Protein AF-A0A954F8S3-F1 (afdb_monomer)

Secondary structure (DSSP, 8-state):
-------------TTSSHHHHHHHHHHHHHHTT--GGG-----S-HHHHHHHHHHHHHHHHHHHH-HHHHHHHHHTT-

Structure (mmCIF, N/CA/C/O backbone):
data_AF-A0A954F8S3-F1
#
_entry.id   AF-A0A954F8S3-F1
#
loop_
_atom_site.group_PDB
_atom_site.id
_atom_site.type_symbol
_atom_site.label_atom_id
_atom_site.label_alt_id
_atom_site.label_comp_id
_atom_site.label_asym_id
_atom_site.label_entity_id
_atom_site.label_seq_id
_atom_site.pdbx_PDB_ins_code
_atom_site.Cartn_x
_atom_site.Cartn_y
_atom_site.Cartn_z
_atom_site.occupancy
_atom_site.B_iso_or_equiv
_atom_site.auth_seq_id
_atom_site.auth_comp_id
_atom_site.auth_asym_id
_atom_site.auth_atom_id
_atom_site.pdbx_PDB_model_num
ATOM 1 N N . MET A 1 1 ? -21.451 8.443 13.674 1.00 40.47 1 MET A N 1
ATOM 2 C CA . MET A 1 1 ? -20.506 7.457 13.111 1.00 40.47 1 MET A CA 1
ATOM 3 C C . MET A 1 1 ? -19.234 7.546 13.934 1.00 40.47 1 MET A C 1
ATOM 5 O O . MET A 1 1 ? -18.372 8.359 13.627 1.00 40.47 1 MET A O 1
ATOM 9 N N . GLU A 1 2 ? -19.181 6.824 15.051 1.00 40.94 2 GLU A N 1
ATOM 10 C CA . GLU A 1 2 ? -17.988 6.782 15.899 1.00 40.94 2 GLU A CA 1
ATOM 11 C C . GLU A 1 2 ? -16.932 5.917 15.213 1.00 40.94 2 GLU A C 1
ATOM 13 O O . GLU A 1 2 ? -17.047 4.694 15.159 1.00 40.94 2 GLU A O 1
ATOM 18 N N . LEU A 1 3 ? -15.911 6.564 14.657 1.00 47.66 3 LEU A N 1
ATOM 19 C CA . LEU A 1 3 ? -14.666 5.895 14.306 1.00 47.66 3 LEU A CA 1
ATOM 20 C C . LEU A 1 3 ? -13.947 5.577 15.619 1.00 47.66 3 LEU A C 1
ATOM 22 O O . LEU A 1 3 ? -13.190 6.395 16.133 1.00 47.66 3 LEU A O 1
ATOM 26 N N . HIS A 1 4 ? -14.206 4.400 16.182 1.00 48.66 4 HIS A N 1
ATOM 27 C CA . HIS A 1 4 ? -13.304 3.810 17.164 1.00 48.66 4 HIS A CA 1
ATOM 28 C C . HIS A 1 4 ? -11.988 3.481 16.437 1.00 48.66 4 HIS A C 1
ATOM 30 O O . HIS A 1 4 ? -11.845 2.401 15.867 1.00 48.66 4 HIS A O 1
ATOM 36 N N . SER A 1 5 ? -11.046 4.429 16.383 1.00 56.50 5 SER A N 1
ATOM 37 C CA . SER A 1 5 ? -9.711 4.175 15.829 1.00 56.50 5 SER A CA 1
ATOM 38 C C . SER A 1 5 ? -8.940 3.292 16.804 1.00 56.50 5 SER A C 1
ATOM 40 O O . SER A 1 5 ? -8.544 3.740 17.878 1.00 56.50 5 SER A O 1
ATOM 42 N N . LYS A 1 6 ? -8.746 2.018 16.451 1.00 74.00 6 LYS A N 1
ATOM 43 C CA . LYS A 1 6 ? -7.692 1.203 17.056 1.00 74.00 6 LYS A CA 1
ATOM 44 C C . LYS A 1 6 ? -6.368 1.620 16.430 1.00 74.00 6 LYS A C 1
ATOM 46 O O . LYS A 1 6 ? -6.064 1.231 15.302 1.00 74.00 6 LYS A O 1
ATOM 51 N N . ASP A 1 7 ? -5.570 2.371 17.175 1.00 81.25 7 ASP A N 1
ATOM 52 C CA . ASP A 1 7 ? -4.206 2.676 16.761 1.00 81.25 7 ASP A CA 1
ATOM 53 C C . ASP A 1 7 ? -3.391 1.375 16.727 1.00 81.25 7 ASP A C 1
ATOM 55 O O . ASP A 1 7 ? -3.280 0.658 17.723 1.00 81.25 7 ASP A O 1
ATOM 59 N N . THR A 1 8 ? -2.848 1.043 15.556 1.00 83.00 8 THR A N 1
ATOM 60 C CA . THR A 1 8 ? -2.072 -0.182 15.334 1.00 83.00 8 THR A CA 1
ATOM 61 C C . THR A 1 8 ? -0.623 0.182 15.040 1.00 83.00 8 THR A C 1
ATOM 63 O O . THR A 1 8 ? -0.337 0.909 14.089 1.00 83.00 8 THR A O 1
ATOM 66 N N . LEU A 1 9 ? 0.306 -0.350 15.836 1.00 84.31 9 LEU A N 1
ATOM 67 C CA . LEU A 1 9 ? 1.742 -0.222 1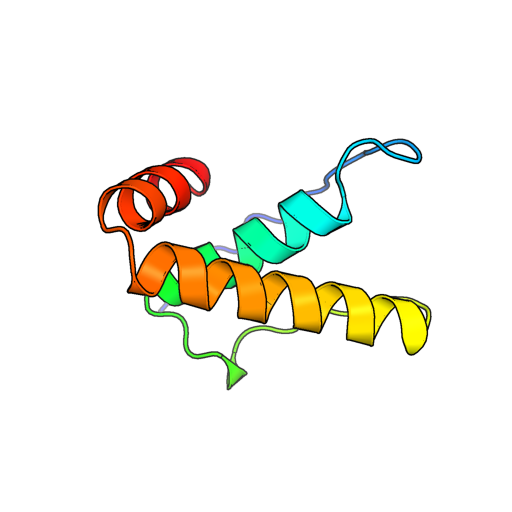5.600 1.00 84.31 9 LEU A CA 1
ATOM 68 C C . LEU A 1 9 ? 2.292 -1.525 15.019 1.00 84.31 9 LEU A C 1
ATOM 70 O O . LEU A 1 9 ? 2.315 -2.554 15.691 1.00 84.31 9 LEU A O 1
ATOM 74 N N . LEU A 1 10 ? 2.797 -1.462 13.788 1.00 81.25 10 LEU A N 1
ATOM 75 C CA . LEU A 1 10 ? 3.499 -2.574 13.159 1.00 81.25 10 LEU A CA 1
ATOM 76 C C . LEU A 1 10 ? 5.014 -2.373 13.273 1.00 81.25 10 LEU A C 1
ATOM 78 O O . LEU A 1 10 ? 5.609 -1.572 12.550 1.00 81.25 10 LEU A O 1
ATOM 82 N N . LEU A 1 11 ? 5.649 -3.139 14.158 1.00 83.62 11 LEU A N 1
ATOM 83 C CA . LEU A 1 11 ? 7.105 -3.241 14.211 1.00 83.62 11 LEU A CA 1
ATOM 84 C C . LEU A 1 11 ? 7.580 -4.227 13.146 1.00 83.62 11 LEU A C 1
ATOM 86 O O . LEU A 1 11 ? 7.143 -5.373 13.105 1.00 83.62 11 LEU A O 1
ATOM 90 N N . ALA A 1 12 ? 8.487 -3.788 12.281 1.00 79.75 12 ALA A N 1
ATOM 91 C CA . ALA A 1 12 ? 8.968 -4.617 11.190 1.00 79.75 12 ALA A CA 1
ATOM 92 C C . ALA A 1 12 ? 10.397 -4.233 10.798 1.00 79.75 12 ALA A C 1
ATOM 94 O O . ALA A 1 12 ? 10.705 -3.058 10.568 1.00 79.75 12 ALA A O 1
ATOM 95 N N . SER A 1 13 ? 11.271 -5.231 10.688 1.00 84.00 13 SER A N 1
ATOM 96 C CA . SER A 1 13 ? 12.671 -5.073 10.281 1.00 84.00 13 SER A CA 1
ATOM 97 C C . SER A 1 13 ? 12.800 -4.762 8.783 1.00 84.00 13 SER A C 1
ATOM 99 O O . SER A 1 13 ? 11.824 -4.769 8.024 1.00 84.00 13 SER A O 1
ATOM 101 N N . ALA A 1 14 ? 13.997 -4.399 8.318 1.00 80.00 14 ALA A N 1
ATOM 102 C CA . ALA A 1 14 ? 14.240 -4.223 6.885 1.00 80.00 14 ALA A CA 1
ATOM 103 C C . ALA A 1 14 ? 13.868 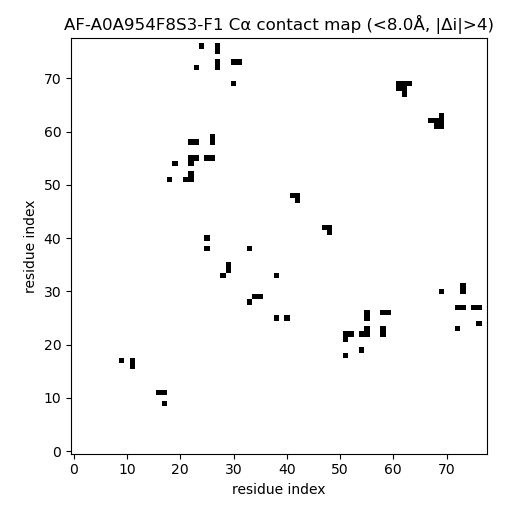-5.507 6.113 1.00 80.00 14 ALA A C 1
ATOM 105 O O . ALA A 1 14 ? 14.144 -6.608 6.575 1.00 80.00 14 ALA A O 1
ATOM 106 N N . GLY A 1 15 ? 13.193 -5.363 4.968 1.00 80.62 15 GLY A N 1
ATOM 107 C CA . GLY A 1 15 ? 12.785 -6.498 4.130 1.00 80.62 15 GLY A CA 1
ATOM 108 C C . GLY A 1 15 ? 11.583 -7.317 4.624 1.00 80.62 15 GLY A C 1
ATOM 109 O O . GLY A 1 15 ? 11.114 -8.171 3.885 1.00 80.62 15 GLY A O 1
ATOM 110 N N . THR A 1 16 ? 11.013 -7.049 5.804 1.00 78.88 16 THR A N 1
ATOM 111 C CA . THR A 1 16 ? 9.932 -7.885 6.373 1.00 78.88 16 THR A CA 1
ATOM 112 C C . THR A 1 16 ? 8.517 -7.481 5.937 1.00 78.88 16 THR A C 1
ATOM 114 O O . THR A 1 16 ? 7.560 -7.701 6.669 1.00 78.88 16 THR A O 1
ATOM 117 N N . GLY A 1 17 ? 8.360 -6.835 4.778 1.00 82.88 17 GLY A N 1
ATOM 118 C CA . GLY A 1 17 ? 7.029 -6.608 4.197 1.00 82.88 17 GLY A CA 1
ATOM 119 C C . GLY A 1 17 ? 6.230 -5.396 4.703 1.00 82.88 17 GLY A C 1
ATOM 120 O O . GLY A 1 17 ? 5.042 -5.325 4.419 1.00 82.88 17 GLY A O 1
ATOM 121 N N . LYS A 1 18 ? 6.840 -4.397 5.365 1.00 88.88 18 LYS A N 1
ATOM 122 C CA . LYS A 1 18 ? 6.142 -3.151 5.788 1.00 88.88 18 LYS A CA 1
ATOM 123 C C . LYS A 1 18 ? 5.301 -2.518 4.683 1.00 88.88 18 LYS A C 1
ATOM 125 O O . LYS A 1 18 ? 4.138 -2.191 4.883 1.00 88.88 18 LYS A O 1
ATOM 130 N N . THR A 1 19 ? 5.906 -2.360 3.509 1.00 87.19 19 THR A N 1
ATOM 131 C CA . THR A 1 19 ? 5.248 -1.753 2.352 1.00 87.19 19 THR A CA 1
ATOM 132 C C . THR A 1 19 ? 4.090 -2.614 1.859 1.00 87.19 19 THR A C 1
ATOM 134 O O . THR A 1 19 ? 3.039 -2.076 1.540 1.00 87.19 19 THR A O 1
ATOM 137 N N . TYR A 1 20 ? 4.263 -3.941 1.852 1.00 88.50 20 TYR A N 1
ATOM 138 C CA . TYR A 1 20 ? 3.215 -4.890 1.478 1.00 88.50 20 TYR A CA 1
ATOM 139 C C . TYR A 1 20 ? 2.013 -4.789 2.419 1.00 88.50 20 TYR A C 1
ATOM 141 O O . TYR A 1 20 ? 0.873 -4.706 1.970 1.00 88.50 20 TYR A O 1
ATOM 149 N N . GLN A 1 21 ? 2.273 -4.737 3.724 1.00 88.81 21 GLN A N 1
ATOM 150 C CA . GLN A 1 21 ? 1.231 -4.674 4.739 1.00 88.81 21 GLN A CA 1
ATOM 151 C C . GLN A 1 21 ? 0.488 -3.332 4.701 1.00 88.81 21 GLN A C 1
ATOM 153 O O . GLN A 1 21 ? -0.736 -3.314 4.783 1.00 88.81 21 GLN A O 1
ATOM 158 N N . LEU A 1 22 ? 1.204 -2.224 4.470 1.00 90.62 22 LEU A N 1
ATOM 159 C CA . LEU A 1 22 ? 0.595 -0.909 4.261 1.00 90.62 22 LEU A CA 1
ATOM 160 C C . LEU A 1 22 ? -0.310 -0.885 3.018 1.00 90.62 22 LEU A C 1
ATOM 162 O O . LEU A 1 22 ? -1.447 -0.430 3.109 1.00 90.62 22 LEU A O 1
ATOM 166 N N . SER A 1 23 ? 0.156 -1.394 1.870 1.00 92.81 23 SER A N 1
ATOM 167 C CA . SER A 1 23 ? -0.661 -1.425 0.647 1.00 92.81 23 SER A CA 1
ATOM 168 C C . SER A 1 23 ? -1.862 -2.363 0.773 1.00 92.81 23 SER A C 1
ATOM 170 O O . SER A 1 23 ? -2.947 -2.035 0.301 1.00 92.81 23 SER A O 1
ATOM 172 N N . ALA A 1 24 ? -1.693 -3.510 1.441 1.00 91.00 24 ALA A N 1
ATOM 173 C CA . ALA A 1 24 ? -2.782 -4.438 1.731 1.00 91.00 24 ALA A CA 1
ATOM 174 C C . ALA A 1 24 ? -3.843 -3.792 2.634 1.00 91.00 24 ALA A C 1
ATOM 176 O O . ALA A 1 24 ? -5.032 -3.891 2.342 1.00 91.00 24 ALA A O 1
ATOM 177 N N . HIS A 1 25 ? -3.414 -3.073 3.674 1.00 90.94 25 HIS A N 1
ATOM 178 C CA . HIS A 1 25 ? -4.320 -2.346 4.556 1.00 90.94 25 HIS A CA 1
ATOM 179 C C . HIS A 1 25 ? -5.085 -1.245 3.819 1.00 90.94 25 HIS A C 1
ATOM 181 O O . HIS A 1 25 ? -6.300 -1.149 3.961 1.00 90.94 25 HIS A O 1
ATOM 187 N N . PHE A 1 26 ? -4.402 -0.472 2.969 1.00 94.06 26 PHE A N 1
ATOM 188 C CA . PHE A 1 26 ? -5.045 0.556 2.153 1.00 94.06 26 PHE A CA 1
ATOM 189 C C . PHE A 1 26 ? -6.158 -0.032 1.277 1.00 94.06 26 PHE A C 1
ATOM 191 O O . PHE A 1 26 ? -7.286 0.452 1.312 1.00 94.06 26 PHE A O 1
ATOM 198 N N . VAL A 1 27 ? -5.868 -1.094 0.516 1.00 95.00 27 VAL A N 1
ATOM 199 C CA . VAL A 1 27 ? -6.870 -1.709 -0.370 1.00 95.00 27 VAL A CA 1
ATOM 200 C C . VAL A 1 27 ? -7.998 -2.359 0.424 1.00 95.00 27 VAL A C 1
ATOM 202 O O . VAL A 1 27 ? -9.155 -2.221 0.044 1.00 95.00 27 VAL A O 1
ATOM 205 N N . GLY A 1 28 ? -7.713 -3.013 1.548 1.00 92.88 28 GLY A N 1
ATOM 206 C CA . GLY A 1 28 ? -8.785 -3.601 2.344 1.00 92.88 28 GLY A CA 1
ATOM 207 C C . GLY A 1 28 ? -9.717 -2.553 2.979 1.00 92.88 28 GLY A C 1
ATOM 208 O O . GLY A 1 28 ? -10.916 -2.801 3.054 1.00 92.88 28 GLY A O 1
ATOM 209 N N . LEU A 1 29 ? -9.233 -1.352 3.332 1.00 91.88 29 LEU A N 1
ATOM 210 C CA . LEU A 1 29 ? -10.112 -0.235 3.723 1.00 91.88 29 LEU A CA 1
ATOM 211 C C . LEU A 1 29 ? -11.050 0.179 2.577 1.00 91.88 29 LEU A C 1
ATOM 213 O O . LEU A 1 29 ? -12.230 0.440 2.812 1.00 91.88 29 LEU A O 1
ATOM 217 N N . LEU A 1 30 ? -10.552 0.197 1.336 1.00 93.44 30 LEU A N 1
ATOM 218 C CA . LEU A 1 30 ? -11.393 0.452 0.161 1.00 93.44 30 LEU A CA 1
ATOM 219 C C . LEU A 1 30 ? -12.455 -0.640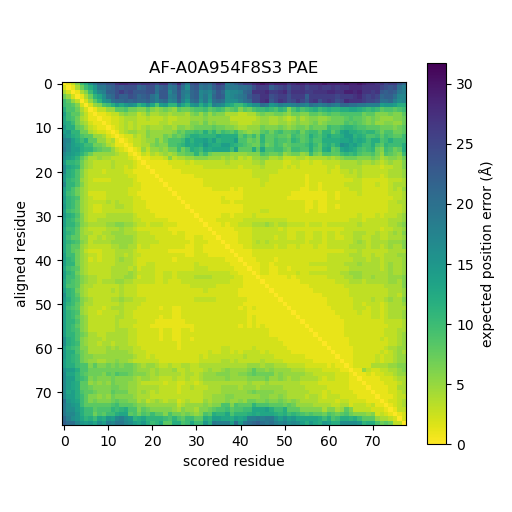 -0.021 1.00 93.44 30 LEU A C 1
ATOM 221 O O . LEU A 1 30 ? -13.616 -0.322 -0.270 1.00 93.44 30 LEU A O 1
ATOM 225 N N . LEU A 1 31 ? -12.087 -1.916 0.154 1.00 92.12 31 LEU A N 1
ATOM 226 C CA . LEU A 1 31 ? -13.027 -3.045 0.085 1.00 92.12 31 LEU A CA 1
ATOM 227 C C . LEU A 1 31 ? -14.100 -2.985 1.187 1.00 92.12 31 LEU A C 1
ATOM 229 O O . LEU A 1 31 ? -15.224 -3.431 0.976 1.00 92.12 31 LEU A O 1
ATOM 233 N N . GLN A 1 32 ? -13.790 -2.375 2.333 1.00 90.31 32 GLN A N 1
ATOM 234 C CA . GLN A 1 32 ? -14.751 -2.084 3.406 1.00 90.31 32 GLN A CA 1
ATOM 235 C C . GLN A 1 32 ? -15.631 -0.845 3.128 1.00 90.31 32 GLN A C 1
ATOM 237 O O . GLN A 1 32 ? -16.457 -0.475 3.963 1.00 90.31 32 GLN A O 1
ATOM 242 N N . GLY A 1 33 ? -15.481 -0.199 1.966 1.00 92.06 33 GLY A N 1
ATOM 243 C CA . GLY A 1 33 ? -16.295 0.942 1.539 1.00 92.06 33 GLY A CA 1
ATOM 244 C C . GLY A 1 33 ? -15.783 2.309 2.001 1.00 92.06 33 GLY A C 1
ATOM 245 O O . GLY A 1 33 ? -16.501 3.304 1.874 1.00 92.06 33 GLY A O 1
ATOM 246 N N . VAL A 1 34 ? -14.558 2.399 2.533 1.00 93.50 34 VAL A N 1
ATOM 247 C CA . VAL A 1 34 ? -13.933 3.697 2.828 1.00 93.50 34 VAL A CA 1
ATOM 248 C C . VAL A 1 34 ? -13.569 4.375 1.510 1.00 93.50 34 VAL A C 1
ATOM 250 O O . VAL A 1 34 ? -12.905 3.782 0.665 1.00 93.50 34 VAL A O 1
ATOM 253 N N . THR A 1 35 ? -13.985 5.629 1.320 1.00 95.25 35 THR A N 1
ATOM 254 C CA . THR A 1 35 ? -13.632 6.357 0.096 1.00 95.25 35 THR A CA 1
ATOM 255 C C . THR A 1 35 ? -12.146 6.749 0.107 1.00 95.25 35 THR A C 1
ATOM 257 O O . THR A 1 35 ? -11.616 7.078 1.176 1.00 95.25 35 THR A O 1
ATOM 260 N N . PRO A 1 36 ? -11.447 6.736 -1.045 1.00 94.31 36 PRO A N 1
ATOM 261 C CA . PRO A 1 36 ? -10.006 6.998 -1.106 1.00 94.31 36 PRO A CA 1
ATOM 262 C C . PRO A 1 36 ? -9.581 8.331 -0.477 1.00 94.31 36 PRO A C 1
ATOM 264 O O . PRO A 1 36 ? -8.528 8.410 0.148 1.00 94.31 36 PRO A O 1
ATOM 267 N N . GLU A 1 37 ? -10.415 9.368 -0.576 1.00 96.38 37 GLU A N 1
ATOM 268 C CA . GLU A 1 37 ? -10.146 10.715 -0.048 1.00 96.38 37 GLU A CA 1
ATOM 269 C C . GLU A 1 37 ? -10.093 10.751 1.486 1.00 96.38 37 GLU A C 1
ATOM 271 O O . GLU A 1 37 ? -9.646 11.735 2.075 1.00 96.38 37 GLU A O 1
ATOM 276 N N . ARG A 1 38 ? 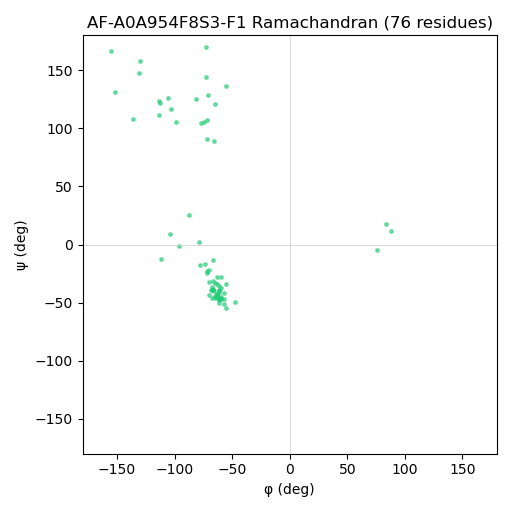-10.554 9.681 2.145 1.00 95.69 38 ARG A N 1
ATOM 277 C CA . ARG A 1 38 ? -10.523 9.520 3.602 1.00 95.69 38 ARG A CA 1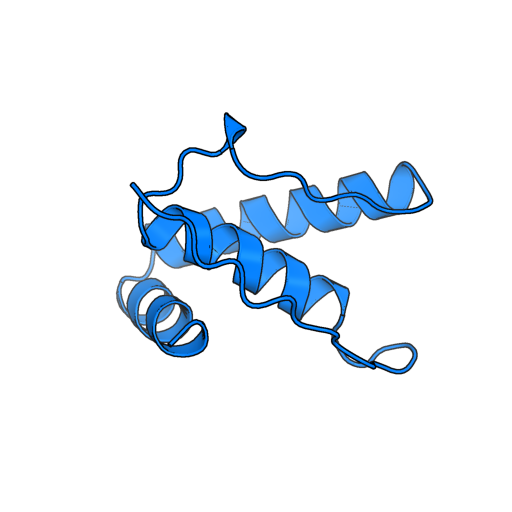
ATOM 278 C C . ARG A 1 38 ? -9.322 8.718 4.098 1.00 95.69 38 ARG A C 1
ATOM 280 O O . ARG A 1 38 ? -9.195 8.544 5.309 1.00 95.69 38 ARG A O 1
ATOM 287 N N . ILE A 1 39 ? -8.455 8.239 3.203 1.00 94.75 39 ILE A N 1
ATOM 288 C CA . ILE A 1 39 ? -7.286 7.428 3.550 1.00 94.75 39 ILE A CA 1
ATOM 289 C C . ILE A 1 39 ? -6.013 8.217 3.242 1.00 94.75 39 ILE A C 1
ATOM 291 O O . ILE A 1 39 ? -5.751 8.592 2.102 1.00 94.75 39 ILE A O 1
ATOM 295 N N . LEU A 1 40 ? -5.183 8.433 4.263 1.00 94.38 40 LEU A N 1
ATOM 296 C CA . LEU A 1 40 ? -3.886 9.088 4.125 1.00 94.38 40 LEU A CA 1
ATOM 297 C C . LEU A 1 40 ? -2.761 8.095 4.432 1.00 94.38 40 LEU A C 1
ATOM 299 O O . LEU A 1 40 ? -2.558 7.716 5.583 1.00 94.38 40 LEU A O 1
ATOM 303 N N . ALA A 1 41 ? -1.995 7.718 3.408 1.00 93.31 41 ALA A N 1
ATOM 304 C CA . ALA A 1 41 ? -0.738 6.988 3.559 1.00 93.31 41 ALA A CA 1
ATOM 305 C C . ALA A 1 41 ? 0.443 7.934 3.297 1.00 93.31 41 ALA A C 1
ATOM 307 O O . ALA A 1 41 ? 0.503 8.581 2.252 1.00 93.31 41 ALA A O 1
ATOM 308 N N . THR A 1 42 ? 1.393 8.024 4.233 1.00 94.44 42 THR A N 1
ATOM 309 C CA . THR A 1 42 ? 2.556 8.921 4.123 1.00 94.44 42 THR A CA 1
ATOM 310 C C . THR A 1 42 ? 3.864 8.192 4.406 1.00 94.44 42 THR A C 1
ATOM 312 O O . THR A 1 42 ? 3.900 7.131 5.026 1.00 94.44 42 THR A O 1
ATOM 315 N N . THR A 1 43 ? 4.965 8.748 3.903 1.00 94.75 43 THR A N 1
ATOM 316 C CA . THR A 1 43 ? 6.319 8.219 4.095 1.00 94.75 43 THR A CA 1
ATOM 317 C C . THR A 1 43 ? 7.349 9.338 3.940 1.00 94.75 43 THR A C 1
ATOM 319 O O . THR A 1 43 ? 7.032 10.424 3.455 1.00 94.75 43 THR A O 1
ATOM 322 N N . PHE A 1 44 ? 8.593 9.087 4.347 1.00 95.81 44 PHE A N 1
ATOM 323 C CA . PHE A 1 44 ? 9.646 10.105 4.425 1.00 95.81 44 PHE A CA 1
ATOM 324 C C . PHE A 1 44 ? 10.147 10.609 3.068 1.00 95.81 44 PHE A C 1
ATOM 326 O O . PHE A 1 44 ? 10.735 11.685 2.996 1.00 95.81 44 PHE A O 1
ATOM 333 N N . THR A 1 45 ? 9.968 9.842 1.988 1.00 96.62 45 THR A N 1
ATOM 334 C CA . THR A 1 45 ? 10.526 10.197 0.675 1.00 96.62 45 THR A CA 1
ATOM 335 C C . THR A 1 45 ? 9.490 10.104 -0.433 1.00 96.62 45 THR A C 1
ATOM 337 O O . THR A 1 45 ? 8.633 9.223 -0.438 1.00 96.62 45 THR A O 1
ATOM 340 N N . ARG A 1 46 ? 9.622 10.976 -1.440 1.00 97.69 46 ARG A N 1
ATOM 341 C CA . ARG A 1 46 ? 8.773 10.940 -2.641 1.00 9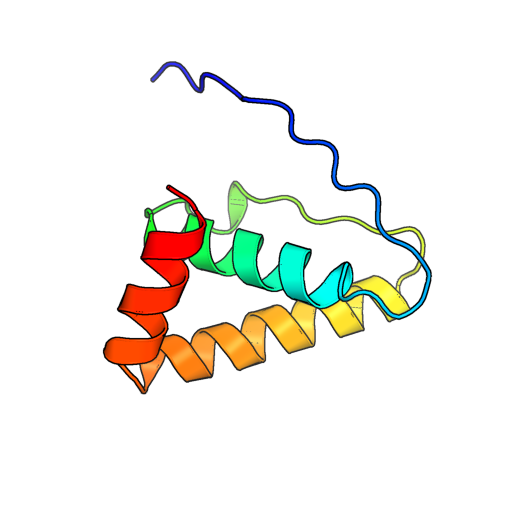7.69 46 ARG A CA 1
ATOM 342 C C . ARG A 1 46 ? 8.891 9.618 -3.398 1.00 97.69 46 ARG A C 1
ATOM 344 O O . ARG A 1 46 ? 7.893 9.112 -3.891 1.00 97.69 46 ARG A O 1
ATOM 351 N N . LYS A 1 47 ? 10.099 9.044 -3.454 1.00 96.12 47 LYS A N 1
ATOM 352 C CA . LYS A 1 47 ? 10.339 7.749 -4.102 1.00 96.12 47 LYS A CA 1
ATOM 353 C C . LYS A 1 47 ? 9.533 6.638 -3.426 1.00 96.12 47 LYS A C 1
ATOM 355 O O . LYS A 1 47 ? 8.799 5.931 -4.103 1.00 96.12 47 LYS A O 1
ATOM 360 N N . ALA A 1 48 ? 9.613 6.538 -2.099 1.00 93.94 48 ALA A N 1
ATOM 361 C CA . ALA A 1 48 ? 8.848 5.541 -1.355 1.00 93.94 48 ALA A CA 1
ATOM 362 C C . ALA A 1 48 ? 7.331 5.759 -1.491 1.00 93.94 48 ALA A C 1
ATOM 364 O O . ALA A 1 48 ? 6.583 4.789 -1.527 1.00 93.94 48 ALA A O 1
ATOM 365 N N . ALA A 1 49 ? 6.871 7.012 -1.592 1.00 95.00 49 ALA A N 1
ATOM 366 C CA . ALA A 1 49 ? 5.458 7.305 -1.828 1.00 95.00 49 ALA A CA 1
ATOM 367 C C . ALA A 1 49 ? 4.983 6.755 -3.185 1.00 95.00 49 ALA A C 1
ATOM 369 O O . ALA A 1 49 ? 3.928 6.129 -3.243 1.00 95.00 49 ALA A O 1
ATOM 370 N N . GLY A 1 50 ? 5.785 6.922 -4.244 1.00 96.44 50 GLY A N 1
ATOM 371 C CA . GLY A 1 50 ? 5.519 6.318 -5.555 1.00 96.44 50 GLY A CA 1
ATOM 372 C C . GLY A 1 50 ? 5.470 4.790 -5.493 1.00 96.44 50 GLY A C 1
ATOM 373 O O . GLY A 1 50 ? 4.498 4.191 -5.932 1.00 96.44 50 GLY A O 1
ATOM 374 N N . GLU A 1 51 ? 6.449 4.159 -4.838 1.00 95.00 51 GLU A N 1
ATOM 375 C CA . GLU A 1 51 ? 6.480 2.696 -4.676 1.00 95.00 51 GLU A CA 1
ATOM 376 C C . GLU A 1 51 ? 5.268 2.148 -3.901 1.00 95.00 51 GLU A C 1
ATOM 378 O O . GLU A 1 51 ? 4.796 1.046 -4.185 1.00 95.00 51 GLU A O 1
ATOM 383 N N . ILE A 1 52 ? 4.766 2.885 -2.904 1.00 94.94 52 ILE A N 1
ATOM 384 C CA . ILE A 1 52 ? 3.543 2.518 -2.174 1.00 94.94 52 ILE A CA 1
ATOM 385 C C . ILE A 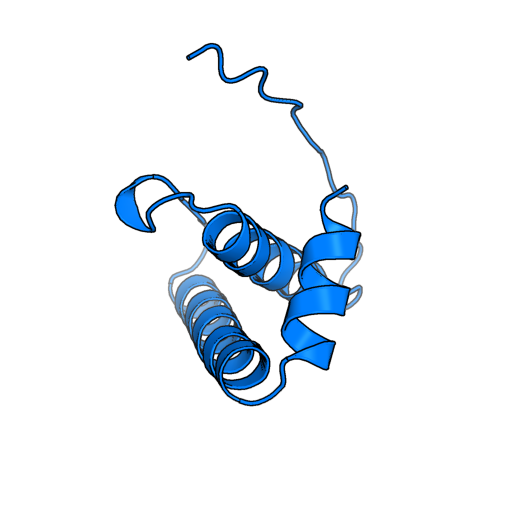1 52 ? 2.324 2.631 -3.094 1.00 94.94 52 ILE A C 1
ATOM 387 O O . ILE A 1 52 ? 1.511 1.708 -3.124 1.00 94.94 52 ILE A O 1
ATOM 391 N N . LEU A 1 53 ? 2.207 3.729 -3.847 1.00 95.69 53 LEU A N 1
ATOM 392 C CA . LEU A 1 53 ? 1.102 3.946 -4.781 1.00 95.69 53 LEU A CA 1
ATOM 393 C C . LEU A 1 53 ? 1.046 2.848 -5.848 1.00 95.69 53 LEU A C 1
ATOM 395 O O . LEU A 1 53 ? -0.014 2.261 -6.052 1.00 95.69 53 LEU A O 1
ATOM 399 N N . ASP A 1 54 ? 2.181 2.512 -6.460 1.00 96.62 54 ASP A N 1
ATOM 400 C CA . ASP A 1 54 ? 2.261 1.458 -7.476 1.00 96.62 54 ASP A CA 1
ATOM 401 C C . ASP A 1 54 ? 1.757 0.116 -6.931 1.00 96.62 54 ASP A C 1
ATOM 403 O O . ASP A 1 54 ? 0.997 -0.587 -7.598 1.00 96.62 54 ASP A O 1
ATOM 407 N N . ARG A 1 55 ? 2.110 -0.222 -5.684 1.00 95.50 55 ARG A N 1
ATOM 408 C CA . ARG A 1 55 ? 1.638 -1.452 -5.025 1.00 95.50 55 ARG A CA 1
ATOM 409 C C . ARG A 1 55 ? 0.146 -1.429 -4.728 1.00 95.50 55 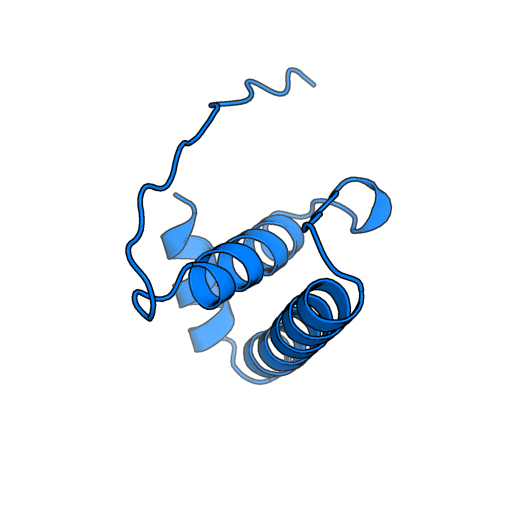ARG A C 1
ATOM 411 O O . ARG A 1 55 ? -0.508 -2.458 -4.876 1.00 95.50 55 ARG A O 1
ATOM 418 N N . VAL A 1 56 ? -0.395 -0.286 -4.307 1.00 95.81 56 VAL A N 1
ATOM 419 C CA . VAL A 1 56 ? -1.843 -0.124 -4.105 1.00 95.81 56 VAL A CA 1
ATOM 420 C C . VAL A 1 56 ? -2.582 -0.341 -5.425 1.00 95.81 56 VAL A C 1
ATOM 422 O O . VAL A 1 56 ? -3.539 -1.110 -5.460 1.00 95.81 56 VAL A O 1
ATOM 425 N N . LEU A 1 57 ? -2.112 0.271 -6.514 1.00 96.31 57 LEU A N 1
ATOM 426 C CA . LEU A 1 57 ? -2.717 0.125 -7.840 1.00 96.31 57 LEU A CA 1
ATOM 427 C C . LEU A 1 57 ? -2.634 -1.315 -8.362 1.00 96.31 57 LEU A C 1
ATOM 429 O O . LEU A 1 57 ? -3.636 -1.843 -8.835 1.00 96.31 57 LEU A O 1
ATOM 433 N N . GLN A 1 58 ? -1.480 -1.975 -8.231 1.00 95.75 58 GLN A N 1
ATOM 434 C CA . GLN A 1 58 ? -1.321 -3.388 -8.607 1.00 95.75 58 GLN A CA 1
ATOM 435 C C . GLN A 1 58 ? -2.313 -4.280 -7.863 1.00 95.75 58 GLN A C 1
ATOM 437 O O . GLN A 1 58 ? -3.011 -5.088 -8.470 1.00 95.75 58 GLN A O 1
ATOM 442 N N . ARG A 1 59 ? -2.434 -4.081 -6.553 1.00 93.94 59 ARG A N 1
ATOM 443 C CA . ARG A 1 59 ? -3.320 -4.882 -5.714 1.00 93.94 59 ARG A CA 1
ATOM 444 C C . ARG A 1 59 ? -4.796 -4.602 -5.983 1.00 93.94 59 ARG A C 1
ATOM 446 O O . ARG A 1 59 ? -5.604 -5.517 -5.901 1.00 93.94 59 ARG A O 1
ATOM 453 N N . LEU A 1 60 ? -5.149 -3.370 -6.357 1.00 95.31 60 LEU A N 1
ATOM 454 C CA . LEU A 1 60 ? -6.489 -3.043 -6.848 1.00 95.31 60 LEU A CA 1
ATOM 455 C C . LEU A 1 60 ? -6.831 -3.813 -8.126 1.00 95.31 60 LEU A C 1
ATOM 457 O O . LEU A 1 60 ? -7.946 -4.309 -8.247 1.00 95.31 60 LEU A O 1
ATOM 461 N N . VAL A 1 61 ? -5.881 -3.948 -9.055 1.00 96.12 61 VAL A N 1
ATOM 462 C CA . VAL A 1 61 ? -6.075 -4.765 -10.262 1.00 96.12 61 VAL A CA 1
ATOM 463 C C . VAL A 1 61 ? -6.252 -6.241 -9.897 1.00 96.12 61 VAL A C 1
ATOM 465 O O . VAL A 1 61 ? -7.164 -6.877 -10.419 1.00 96.12 61 VAL A O 1
ATOM 468 N N . GLU A 1 62 ? -5.436 -6.773 -8.981 1.00 94.06 62 GLU A N 1
ATOM 469 C CA . GLU A 1 62 ? -5.558 -8.158 -8.495 1.00 94.06 62 GLU A CA 1
ATOM 470 C C . GLU A 1 62 ? -6.965 -8.432 -7.941 1.00 94.06 62 GLU A C 1
ATOM 472 O O . GLU A 1 62 ? -7.654 -9.325 -8.424 1.00 94.06 62 GLU A O 1
ATOM 477 N N . VAL A 1 63 ? -7.442 -7.621 -6.992 1.00 94.62 63 VAL A N 1
ATOM 478 C CA . VAL A 1 63 ? -8.759 -7.846 -6.364 1.00 94.62 63 VAL A CA 1
ATOM 479 C C . VAL A 1 63 ? -9.936 -7.526 -7.286 1.00 94.62 63 VAL A C 1
ATOM 481 O O . VAL A 1 63 ? -11.024 -8.046 -7.076 1.00 94.62 63 VAL A O 1
ATOM 484 N N . ALA A 1 64 ? -9.747 -6.682 -8.305 1.00 93.56 64 ALA A N 1
ATOM 485 C CA . ALA A 1 64 ? -10.777 -6.405 -9.307 1.00 93.56 64 ALA A CA 1
ATOM 486 C C . ALA A 1 64 ? -10.906 -7.519 -10.358 1.00 93.56 64 ALA A C 1
ATOM 488 O O . ALA A 1 64 ? -11.902 -7.561 -11.078 1.00 93.56 64 ALA A O 1
ATOM 489 N N . THR A 1 65 ? -9.894 -8.382 -10.488 1.00 95.50 65 THR A N 1
ATOM 490 C CA . THR A 1 65 ? -9.853 -9.456 -11.494 1.00 95.50 65 THR A CA 1
ATOM 491 C C . THR A 1 65 ? -9.958 -10.859 -10.897 1.00 95.50 65 THR A C 1
ATOM 493 O O . THR A 1 65 ? -10.215 -11.805 -11.641 1.00 95.50 65 THR A O 1
ATOM 496 N N . ASP A 1 66 ? -9.814 -10.999 -9.576 1.00 94.38 66 ASP A N 1
ATOM 497 C CA . ASP A 1 66 ? -9.951 -12.257 -8.845 1.00 94.38 66 ASP A CA 1
ATOM 498 C C . ASP A 1 66 ? -10.763 -12.077 -7.548 1.00 94.38 66 ASP A C 1
ATOM 500 O O . ASP A 1 66 ? -10.280 -11.550 -6.540 1.00 94.38 66 ASP A O 1
ATOM 504 N N . ASP A 1 67 ? -11.996 -12.592 -7.553 1.00 90.44 67 ASP A N 1
ATOM 505 C CA . ASP A 1 67 ? -12.902 -12.567 -6.399 1.00 90.44 67 ASP A CA 1
ATOM 506 C C . ASP A 1 67 ? -12.319 -13.286 -5.168 1.00 90.44 67 ASP A C 1
ATOM 508 O O . ASP A 1 67 ? -12.641 -12.935 -4.027 1.00 90.44 67 ASP A O 1
ATOM 512 N N . ARG A 1 68 ? -11.441 -14.283 -5.360 1.00 91.31 68 ARG A N 1
ATOM 513 C CA . ARG A 1 68 ? -10.781 -14.978 -4.241 1.00 91.31 68 ARG A CA 1
ATOM 514 C C . ARG A 1 68 ? -9.773 -14.066 -3.560 1.00 91.31 6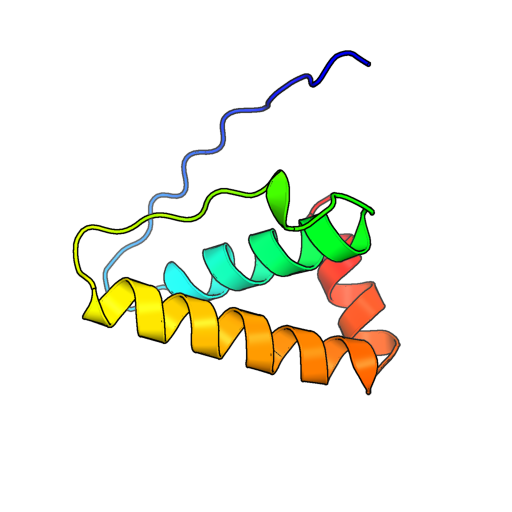8 ARG A C 1
ATOM 516 O O . ARG A 1 68 ? -9.769 -13.987 -2.334 1.00 91.31 68 ARG A O 1
ATOM 523 N N . ALA A 1 69 ? -8.980 -13.334 -4.341 1.00 88.50 69 ALA A N 1
ATOM 524 C CA . ALA A 1 69 ? -8.027 -12.361 -3.817 1.00 88.50 69 ALA A CA 1
ATOM 525 C C . ALA A 1 69 ? -8.739 -11.249 -3.026 1.00 88.50 69 ALA A C 1
ATOM 527 O O . ALA A 1 69 ? -8.268 -10.839 -1.960 1.00 88.50 69 ALA A O 1
ATOM 528 N N . ALA A 1 70 ? -9.904 -10.797 -3.504 1.00 87.25 70 ALA A N 1
ATOM 529 C CA . ALA A 1 70 ? -10.738 -9.836 -2.783 1.00 87.25 70 ALA A CA 1
ATOM 530 C C . ALA A 1 70 ? -11.232 -10.390 -1.431 1.00 87.25 70 ALA A C 1
ATOM 532 O O . ALA A 1 70 ? -11.157 -9.700 -0.406 1.00 87.25 70 ALA A O 1
ATOM 533 N N . ALA A 1 71 ? -11.699 -11.643 -1.408 1.00 87.06 71 ALA A N 1
ATOM 534 C CA . ALA A 1 71 ? -12.162 -12.305 -0.190 1.00 87.06 71 ALA A CA 1
ATOM 535 C C . ALA A 1 71 ? -11.030 -12.514 0.834 1.00 87.06 71 ALA A C 1
ATOM 537 O O . ALA A 1 71 ? -11.200 -12.190 2.012 1.00 87.06 71 ALA A O 1
ATOM 538 N N . GLU A 1 72 ? -9.863 -12.991 0.394 1.00 87.56 72 GLU A N 1
ATOM 539 C CA . GLU A 1 72 ? -8.683 -13.184 1.249 1.00 87.56 72 GLU A CA 1
ATOM 540 C C . GLU A 1 72 ? -8.226 -11.874 1.898 1.00 87.56 72 GLU A C 1
ATOM 542 O O . GLU A 1 72 ? -7.974 -11.818 3.105 1.00 87.56 72 GLU A O 1
ATOM 547 N N . LEU A 1 73 ? -8.160 -10.794 1.113 1.00 84.81 73 LEU A N 1
ATOM 548 C CA . LEU A 1 73 ? -7.725 -9.494 1.612 1.00 84.81 73 LEU A CA 1
ATOM 549 C C . LEU A 1 73 ? -8.716 -8.891 2.613 1.00 84.81 73 LEU A C 1
ATOM 551 O O . LEU A 1 73 ? -8.299 -8.282 3.599 1.00 84.81 73 LEU A O 1
ATOM 555 N N . SER A 1 74 ? -10.013 -9.094 2.384 1.00 81.12 74 SER A N 1
ATOM 556 C CA . SER A 1 74 ? -11.063 -8.643 3.301 1.00 81.12 74 SER A CA 1
ATOM 557 C C . SER A 1 74 ? -10.989 -9.367 4.651 1.00 81.12 74 SER A C 1
ATOM 559 O O . SER A 1 74 ? -11.247 -8.756 5.686 1.00 81.12 74 SER A O 1
ATOM 561 N N . GLY A 1 75 ? -10.574 -10.640 4.657 1.00 75.44 75 GLY A N 1
ATOM 562 C CA . GLY A 1 75 ? -10.363 -11.430 5.875 1.00 75.44 75 GLY A CA 1
ATOM 563 C C . GLY A 1 75 ? -9.129 -11.029 6.694 1.00 75.44 75 GLY A C 1
ATOM 564 O O . GLY A 1 75 ? -9.114 -11.239 7.902 1.00 75.44 75 GLY A O 1
ATOM 565 N N . LEU A 1 76 ? -8.110 -10.422 6.074 1.00 70.25 76 LEU A N 1
ATOM 566 C CA . LEU A 1 76 ? -6.880 -9.978 6.755 1.00 70.25 76 LEU A CA 1
ATOM 567 C C . LEU A 1 76 ? -7.062 -8.729 7.631 1.00 70.25 76 LEU A C 1
ATOM 569 O O . LEU A 1 76 ? -6.182 -8.419 8.433 1.00 70.25 76 LEU A O 1
ATOM 573 N N . LEU A 1 77 ? -8.157 -7.989 7.444 1.00 65.19 77 LEU A N 1
ATOM 574 C CA . LEU A 1 77 ? -8.462 -6.762 8.187 1.00 65.19 77 LEU A CA 1
ATOM 575 C C . LEU A 1 77 ? -9.535 -6.948 9.273 1.00 65.19 77 LEU A C 1
ATOM 577 O O . LEU A 1 77 ? -10.005 -5.948 9.821 1.00 65.19 77 LEU A O 1
ATOM 581 N N . GLY A 1 78 ? -9.922 -8.199 9.550 1.00 52.16 78 GLY A N 1
ATOM 582 C CA . GLY A 1 78 ? -10.811 -8.594 10.649 1.00 52.16 78 GLY A CA 1
ATOM 583 C C . GLY A 1 78 ? -10.074 -8.820 11.962 1.00 52.16 78 GLY A C 1
ATOM 584 O O . GLY A 1 78 ? -8.970 -9.406 11.928 1.00 52.16 78 GLY A O 1
#

Mean predicted aligned error: 5.52 Å

Radius of gyration: 13.01 Å; Cα contacts (8 Å, |Δi|>4): 41; chains: 1; bounding box: 35×26×29 Å

pLDDT: mean 86.81, std 13.17, range [40.47, 97.69]

Sequence (78 aa):
MELHSKDTLLLASAGTGKTYQLSAHFVGLLLQGVTPERILATTFTRKAAGEILDRVLQRLVEVATDDRAAAELSGLLG

Solvent-accessible surface area (backbone atoms only — not comparable to full-atom values): 4962 Å² total; per-residue (Å²): 134,84,79,80,78,77,88,79,85,84,89,68,63,90,90,65,45,63,64,58,54,52,28,51,50,55,49,31,42,44,75,74,68,49,58,70,94,79,60,87,87,84,67,99,41,73,68,60,45,50,57,43,50,54,48,33,53,53,50,50,53,48,36,75,74,29,70,63,54,39,54,56,46,53,58,73,77,107

Foldseek 3Di:
DDPPDPDDDDDDDPPRCPLVVLLLVLVLCVLVVDDNVNDDDDDDDPVSVVVSVVSNVVLVVVVVPDVVSSVVSNVVVD